Protein AF-A0A9P1FYI3-F1 (afdb_monomer_lite)

Structure (mmCIF, N/CA/C/O backbone):
data_AF-A0A9P1FYI3-F1
#
_entry.id   AF-A0A9P1FYI3-F1
#
loop_
_atom_site.group_PDB
_atom_site.id
_atom_site.type_symbol
_atom_site.label_atom_id
_atom_site.label_alt_id
_atom_site.label_comp_id
_atom_site.label_asym_id
_atom_site.label_entity_id
_atom_site.label_seq_id
_atom_site.pdbx_PDB_ins_code
_atom_site.Cartn_x
_atom_site.Cartn_y
_atom_site.Cartn_z
_atom_site.occupancy
_atom_site.B_iso_or_equiv
_atom_site.auth_seq_id
_atom_site.auth_comp_id
_atom_site.auth_asym_id
_atom_site.auth_atom_id
_atom_site.pdbx_PDB_model_num
ATOM 1 N N . MET A 1 1 ? -4.605 -13.178 -11.311 1.00 79.56 1 MET A N 1
ATOM 2 C CA . MET A 1 1 ? -4.655 -11.870 -10.614 1.00 79.56 1 MET A CA 1
ATOM 3 C C . MET A 1 1 ? -4.696 -12.049 -9.103 1.00 79.56 1 MET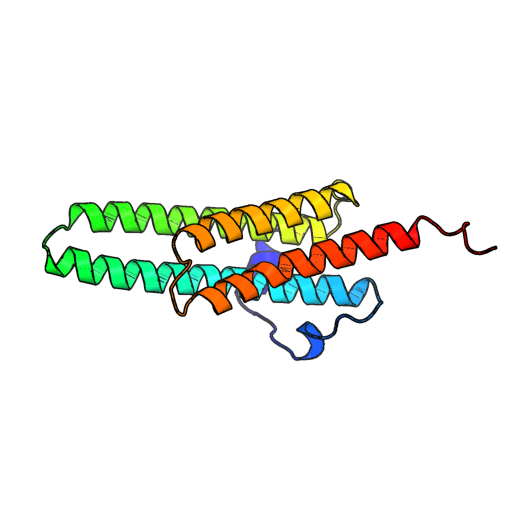 A C 1
ATOM 5 O O . MET A 1 1 ? -3.644 -11.940 -8.494 1.00 79.56 1 MET A O 1
ATOM 9 N N . VAL A 1 2 ? -5.847 -12.378 -8.496 1.00 83.62 2 VAL A N 1
ATOM 10 C CA . VAL A 1 2 ? -5.991 -12.434 -7.022 1.00 83.62 2 VAL A CA 1
ATOM 11 C C . VAL A 1 2 ? -5.007 -13.415 -6.379 1.00 83.62 2 VAL A C 1
ATOM 13 O O . VAL A 1 2 ? -4.285 -13.044 -5.464 1.00 83.62 2 VAL A O 1
ATOM 16 N N . ARG A 1 3 ? -4.902 -14.643 -6.903 1.00 89.75 3 ARG A N 1
ATOM 17 C CA . ARG A 1 3 ? -3.975 -15.661 -6.379 1.00 89.75 3 ARG A CA 1
ATOM 18 C C . ARG A 1 3 ? -2.509 -15.217 -6.412 1.00 89.75 3 ARG A C 1
ATOM 20 O O . ARG A 1 3 ? -1.765 -15.533 -5.491 1.00 89.75 3 ARG A O 1
ATOM 27 N N . ASP A 1 4 ? -2.096 -14.503 -7.455 1.00 88.62 4 ASP A N 1
ATOM 28 C CA . ASP A 1 4 ? -0.712 -14.038 -7.608 1.00 88.62 4 ASP A CA 1
ATOM 29 C C . ASP A 1 4 ? -0.418 -12.894 -6.640 1.00 88.62 4 ASP A C 1
ATOM 31 O O . ASP A 1 4 ? 0.592 -12.922 -5.944 1.00 88.62 4 ASP A O 1
ATOM 35 N N . PHE A 1 5 ? -1.350 -11.945 -6.525 1.00 87.69 5 PHE A N 1
ATOM 36 C CA . PHE A 1 5 ? -1.232 -10.839 -5.584 1.00 87.69 5 PHE A CA 1
ATOM 37 C C . PHE A 1 5 ? -1.236 -11.325 -4.128 1.00 87.69 5 PHE A C 1
ATOM 39 O O . PHE A 1 5 ? -0.391 -10.919 -3.337 1.00 87.69 5 PHE A O 1
ATOM 46 N N . LEU A 1 6 ? -2.102 -12.284 -3.784 1.00 90.06 6 LEU A N 1
ATOM 47 C CA . LEU A 1 6 ? -2.105 -12.912 -2.461 1.00 90.06 6 LEU A CA 1
ATOM 48 C C . LEU A 1 6 ? -0.781 -13.618 -2.155 1.00 90.06 6 LEU A C 1
ATOM 50 O O . LEU A 1 6 ? -0.283 -13.514 -1.039 1.00 90.06 6 LEU A O 1
ATOM 54 N N . ARG A 1 7 ? -0.164 -14.301 -3.129 1.00 92.88 7 ARG A N 1
ATOM 55 C CA . ARG A 1 7 ? 1.166 -14.903 -2.924 1.00 92.88 7 ARG A CA 1
ATOM 56 C C . ARG A 1 7 ? 2.225 -13.853 -2.589 1.00 92.88 7 ARG A C 1
ATOM 58 O O . ARG A 1 7 ? 3.068 -14.126 -1.739 1.00 92.88 7 ARG A O 1
ATOM 65 N N . LEU A 1 8 ? 2.172 -12.683 -3.229 1.00 89.94 8 LEU A N 1
ATOM 66 C CA . LEU A 1 8 ? 3.079 -11.569 -2.943 1.00 89.94 8 LEU A CA 1
ATOM 67 C C . LEU A 1 8 ? 2.854 -10.997 -1.541 1.00 89.94 8 LEU A C 1
ATOM 69 O O . LEU A 1 8 ? 3.821 -10.747 -0.827 1.00 89.94 8 LEU A O 1
ATOM 73 N N . LEU A 1 9 ? 1.593 -10.856 -1.121 1.00 90.06 9 LEU A N 1
ATOM 74 C CA . LEU A 1 9 ? 1.255 -10.402 0.229 1.00 90.06 9 LEU A CA 1
ATOM 75 C C . LEU A 1 9 ? 1.697 -11.400 1.309 1.00 90.06 9 LEU A C 1
ATOM 77 O O . LEU A 1 9 ? 2.190 -10.975 2.348 1.00 90.06 9 LEU A O 1
ATOM 81 N N . ILE A 1 10 ? 1.561 -12.709 1.063 1.00 92.19 10 ILE A N 1
ATOM 82 C CA . ILE A 1 10 ? 1.953 -13.772 2.009 1.00 92.19 10 ILE A CA 1
ATOM 83 C C . ILE A 1 10 ? 3.478 -13.885 2.132 1.00 92.19 10 ILE A C 1
ATOM 85 O O . ILE A 1 10 ? 3.992 -14.213 3.200 1.00 92.19 10 ILE A O 1
ATOM 89 N N . ARG A 1 11 ? 4.219 -13.648 1.044 1.00 90.38 11 ARG A N 1
ATOM 90 C CA . ARG A 1 11 ? 5.688 -13.718 1.025 1.00 90.38 11 ARG A CA 1
ATOM 91 C C . ARG A 1 11 ? 6.280 -12.395 0.535 1.00 90.38 11 ARG A C 1
ATOM 93 O O . ARG A 1 11 ? 6.812 -12.356 -0.580 1.00 90.38 11 ARG A O 1
ATOM 100 N N . PRO A 1 12 ? 6.214 -11.329 1.355 1.00 88.44 12 PRO A N 1
ATOM 101 C CA . PRO A 1 12 ? 6.791 -10.046 0.993 1.00 88.44 12 PRO A CA 1
ATOM 102 C C . PRO A 1 12 ? 8.307 -10.193 0.838 1.00 88.44 12 PRO A C 1
ATOM 104 O O . PRO A 1 12 ? 8.993 -10.726 1.710 1.00 88.44 12 PRO A O 1
ATOM 107 N N . ARG A 1 13 ? 8.842 -9.724 -0.289 1.00 88.50 13 ARG A N 1
ATOM 108 C CA . ARG A 1 13 ? 10.287 -9.664 -0.529 1.00 88.50 13 ARG A CA 1
ATOM 109 C C . ARG A 1 13 ? 10.760 -8.241 -0.288 1.00 88.50 13 ARG A C 1
ATOM 111 O O . ARG A 1 13 ? 10.504 -7.369 -1.113 1.00 88.50 13 ARG A O 1
ATOM 118 N N . ILE A 1 14 ? 11.441 -8.028 0.834 1.00 86.44 14 ILE A N 1
ATOM 119 C CA . ILE A 1 14 ? 12.056 -6.743 1.167 1.00 86.44 14 ILE A CA 1
ATOM 120 C C . ILE A 1 14 ? 13.559 -6.861 0.934 1.00 86.44 14 ILE A C 1
ATOM 122 O O . ILE A 1 14 ? 14.224 -7.669 1.578 1.00 86.44 14 ILE A O 1
ATOM 126 N N . ASP A 1 15 ? 14.101 -6.079 0.005 1.00 88.19 15 ASP A N 1
ATOM 127 C CA . ASP A 1 15 ? 15.538 -6.041 -0.254 1.00 88.19 15 ASP A CA 1
ATOM 128 C C . ASP A 1 15 ? 16.043 -4.610 -0.500 1.00 88.19 15 ASP A C 1
ATOM 130 O O . ASP A 1 15 ? 15.280 -3.660 -0.667 1.00 88.19 15 ASP A O 1
ATOM 134 N N . ARG A 1 16 ? 17.369 -4.443 -0.537 1.00 85.00 16 ARG A N 1
ATOM 135 C CA . ARG A 1 16 ? 17.993 -3.134 -0.796 1.00 85.00 16 ARG A CA 1
ATOM 136 C C . ARG A 1 16 ? 17.809 -2.651 -2.238 1.00 85.00 16 ARG A C 1
ATOM 138 O O . ARG A 1 16 ? 17.954 -1.458 -2.493 1.00 85.00 16 ARG A O 1
ATOM 145 N N . LYS A 1 17 ? 17.510 -3.547 -3.184 1.00 82.75 17 LYS A N 1
ATOM 146 C CA . LYS A 1 17 ? 17.301 -3.191 -4.596 1.00 82.75 17 LYS A CA 1
ATOM 147 C C . LYS A 1 17 ? 16.005 -2.404 -4.781 1.00 82.75 17 LYS A C 1
ATOM 149 O O . LYS A 1 17 ? 15.921 -1.606 -5.699 1.00 82.75 17 LYS A O 1
ATOM 154 N N . MET A 1 18 ? 15.057 -2.521 -3.851 1.00 80.75 18 MET A N 1
ATOM 155 C CA . MET A 1 18 ? 13.827 -1.718 -3.813 1.00 80.75 18 MET A CA 1
ATOM 156 C C . MET A 1 18 ? 14.048 -0.204 -3.756 1.00 80.75 18 MET A C 1
ATOM 158 O O . MET A 1 18 ? 13.128 0.555 -4.044 1.00 80.75 18 MET A O 1
ATOM 162 N N . PHE A 1 19 ? 15.228 0.247 -3.334 1.00 81.06 19 PHE A N 1
ATOM 163 C CA . PHE A 1 19 ? 15.579 1.668 -3.275 1.00 81.06 19 PHE A CA 1
ATOM 164 C C . PHE A 1 19 ? 16.407 2.113 -4.484 1.00 81.06 19 PHE A C 1
ATOM 166 O O . PHE A 1 19 ? 16.679 3.301 -4.643 1.00 81.06 19 PHE A O 1
ATOM 173 N N . LYS A 1 20 ? 16.824 1.171 -5.334 1.00 76.50 20 LYS A N 1
ATOM 174 C CA . LYS A 1 20 ? 17.608 1.449 -6.531 1.00 76.50 20 LYS A CA 1
ATOM 175 C C . LYS A 1 20 ? 16.659 1.608 -7.710 1.00 76.50 20 LYS A C 1
ATOM 177 O O . LYS A 1 20 ? 16.095 0.640 -8.205 1.00 76.50 20 LYS A O 1
ATOM 182 N N . CYS A 1 21 ? 16.490 2.845 -8.160 1.00 63.03 21 CYS A N 1
ATOM 183 C CA . CYS A 1 21 ? 15.783 3.139 -9.400 1.00 63.03 21 CYS A CA 1
ATOM 184 C C . CYS A 1 21 ? 16.782 3.062 -10.565 1.00 63.03 21 CYS A C 1
ATOM 186 O O . CYS A 1 21 ? 17.310 4.077 -11.017 1.00 63.03 21 CYS A O 1
ATOM 188 N N . GLU A 1 22 ? 17.120 1.845 -10.993 1.00 67.25 22 GLU A N 1
ATOM 189 C CA . GLU A 1 22 ? 17.956 1.637 -12.180 1.00 67.25 22 GLU A CA 1
ATOM 190 C C . GLU A 1 22 ? 17.119 1.849 -13.462 1.00 67.25 22 GLU A C 1
ATOM 192 O O . GLU A 1 22 ? 15.895 1.721 -13.461 1.00 67.25 22 GLU A O 1
ATOM 197 N N . GLN A 1 23 ? 17.761 2.271 -14.558 1.00 60.94 23 GLN A N 1
ATOM 198 C CA . GLN A 1 23 ? 17.087 2.776 -15.769 1.00 60.94 23 GLN A CA 1
A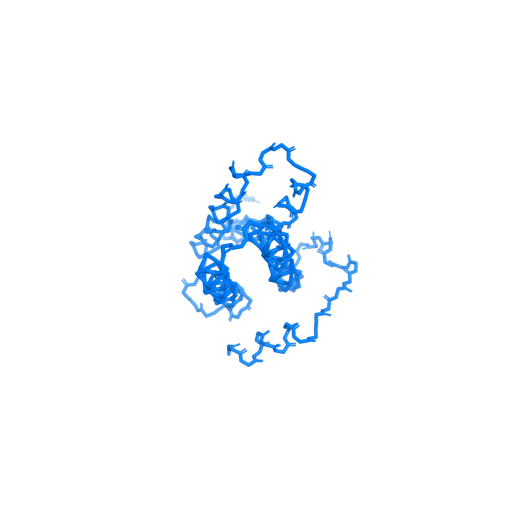TOM 199 C C . GLN A 1 23 ? 16.325 1.711 -16.576 1.00 60.94 23 GLN A C 1
ATOM 201 O O . GLN A 1 23 ? 15.618 2.069 -17.520 1.00 60.94 23 GLN A O 1
ATOM 206 N N . SER A 1 24 ? 16.460 0.422 -16.251 1.00 64.44 24 SER A N 1
ATOM 207 C CA . SER A 1 24 ? 15.822 -0.638 -17.028 1.00 64.44 24 SER A CA 1
ATOM 208 C C . SER A 1 24 ? 14.339 -0.789 -16.677 1.00 64.44 24 SER A C 1
ATOM 210 O O . SER A 1 24 ? 13.906 -0.628 -15.534 1.00 64.44 24 SER A O 1
ATOM 212 N N . GLN A 1 25 ? 13.533 -1.126 -17.688 1.00 61.69 25 GLN A N 1
ATOM 213 C CA . GLN A 1 25 ? 12.087 -1.250 -17.522 1.00 61.69 25 GLN A CA 1
ATOM 214 C C . GLN A 1 25 ? 11.674 -2.426 -16.613 1.00 61.69 25 GLN A C 1
ATOM 216 O O . GLN A 1 25 ? 10.577 -2.435 -16.056 1.00 61.69 25 GLN A O 1
ATOM 221 N N . SER A 1 26 ? 12.544 -3.432 -16.497 1.00 68.31 26 SER A N 1
ATOM 222 C CA . SER A 1 26 ? 12.363 -4.592 -15.621 1.00 68.31 26 SER A CA 1
ATOM 223 C C . SER A 1 26 ? 12.409 -4.165 -14.154 1.00 68.31 26 SER A C 1
ATOM 225 O O . SER A 1 26 ? 11.513 -4.494 -13.372 1.00 68.31 26 SER A O 1
ATOM 227 N N . ASP A 1 27 ? 13.398 -3.340 -13.814 1.00 74.75 27 ASP A N 1
ATOM 228 C CA . ASP A 1 27 ? 13.778 -3.078 -12.427 1.00 74.75 27 ASP A CA 1
ATOM 229 C C . ASP A 1 27 ? 12.753 -2.210 -11.690 1.00 74.75 27 ASP A C 1
ATOM 231 O O . ASP A 1 27 ? 12.438 -2.476 -10.529 1.00 74.75 27 ASP A O 1
ATOM 235 N N . TRP A 1 28 ? 12.147 -1.219 -12.358 1.00 77.38 28 TRP A N 1
ATOM 236 C CA . TRP A 1 28 ? 11.132 -0.382 -11.705 1.00 77.38 28 TRP A CA 1
ATOM 237 C C . TRP A 1 28 ? 9.817 -1.125 -11.463 1.00 77.38 28 TRP A C 1
ATOM 239 O O . TRP A 1 28 ? 9.141 -0.840 -10.477 1.00 77.38 28 TRP A O 1
ATOM 249 N N . SER A 1 29 ? 9.442 -2.074 -12.329 1.00 82.94 29 SER A N 1
ATOM 250 C CA . SER A 1 29 ? 8.195 -2.835 -12.166 1.00 82.94 29 SER A CA 1
ATOM 251 C C . SER A 1 29 ? 8.277 -3.782 -10.969 1.00 82.94 29 SER A C 1
ATOM 253 O O . SER A 1 29 ? 7.327 -3.890 -10.193 1.00 82.94 29 SER A O 1
ATOM 255 N N . GLU A 1 30 ? 9.449 -4.385 -10.766 1.00 86.69 30 GLU A N 1
ATOM 256 C CA . GLU A 1 30 ? 9.745 -5.222 -9.610 1.00 86.69 30 GLU A CA 1
ATOM 257 C C . GLU A 1 30 ? 9.879 -4.386 -8.328 1.00 86.69 30 GLU A C 1
ATOM 259 O O . GLU A 1 30 ? 9.337 -4.754 -7.283 1.00 86.69 30 GLU A O 1
ATOM 264 N N . ALA A 1 31 ? 10.540 -3.225 -8.391 1.00 86.19 31 ALA A N 1
ATOM 265 C CA . ALA A 1 31 ? 10.605 -2.305 -7.258 1.00 86.19 31 ALA A CA 1
ATOM 266 C C . ALA A 1 31 ? 9.205 -1.819 -6.847 1.00 86.19 31 ALA A C 1
ATOM 268 O O . ALA A 1 31 ? 8.862 -1.860 -5.664 1.00 86.19 31 ALA A O 1
ATOM 269 N N . TYR A 1 32 ? 8.373 -1.432 -7.818 1.00 88.19 32 TYR A N 1
ATOM 270 C CA . TYR A 1 32 ? 6.986 -1.041 -7.591 1.00 88.19 32 TYR A CA 1
ATOM 271 C C . TYR A 1 32 ? 6.163 -2.181 -6.979 1.00 88.19 32 TYR A C 1
ATOM 273 O O . TYR A 1 32 ? 5.463 -1.947 -5.998 1.00 88.19 32 TYR A O 1
ATOM 281 N N . GLU A 1 33 ? 6.275 -3.413 -7.489 1.00 90.94 33 GLU A N 1
ATOM 282 C CA . GLU A 1 33 ? 5.589 -4.583 -6.924 1.00 90.94 33 GLU A CA 1
ATOM 283 C C . GLU A 1 33 ? 5.863 -4.727 -5.426 1.00 90.94 33 GLU A C 1
ATOM 285 O O . GLU A 1 33 ? 4.940 -4.871 -4.620 1.00 90.94 33 GLU A O 1
ATOM 290 N N . ARG A 1 34 ? 7.133 -4.639 -5.040 1.00 90.75 34 ARG A N 1
ATOM 291 C CA . ARG A 1 34 ? 7.541 -4.808 -3.647 1.00 90.75 34 ARG A CA 1
ATOM 292 C C . ARG A 1 34 ? 7.093 -3.633 -2.778 1.00 90.75 34 ARG A C 1
ATOM 294 O O . ARG A 1 34 ? 6.608 -3.850 -1.669 1.00 90.75 34 ARG A O 1
ATOM 301 N N . TRP A 1 35 ? 7.189 -2.400 -3.278 1.00 90.69 35 TRP A N 1
ATOM 302 C CA . TRP A 1 35 ? 6.672 -1.220 -2.577 1.00 90.69 35 TRP A CA 1
ATOM 303 C C . TRP A 1 35 ? 5.157 -1.244 -2.413 1.00 90.69 35 TRP A C 1
ATOM 305 O O . TRP A 1 35 ? 4.654 -0.823 -1.376 1.00 90.69 35 TRP A O 1
ATOM 315 N N . ASN A 1 36 ? 4.432 -1.784 -3.389 1.00 91.44 36 ASN A N 1
ATOM 316 C CA . ASN A 1 36 ? 2.990 -1.959 -3.307 1.00 91.44 36 ASN A CA 1
ATOM 317 C C . ASN A 1 36 ? 2.602 -2.941 -2.191 1.00 91.44 36 ASN A C 1
ATOM 319 O O . ASN A 1 36 ? 1.671 -2.695 -1.429 1.00 91.44 36 ASN A O 1
ATOM 323 N N . VAL A 1 37 ? 3.358 -4.031 -2.037 1.00 91.94 37 VAL A N 1
ATOM 324 C CA . VAL A 1 37 ? 3.172 -4.975 -0.924 1.00 91.94 37 VAL A CA 1
ATOM 325 C C . VAL A 1 37 ? 3.456 -4.306 0.427 1.00 91.94 37 VAL A C 1
ATOM 327 O O . VAL A 1 37 ? 2.660 -4.456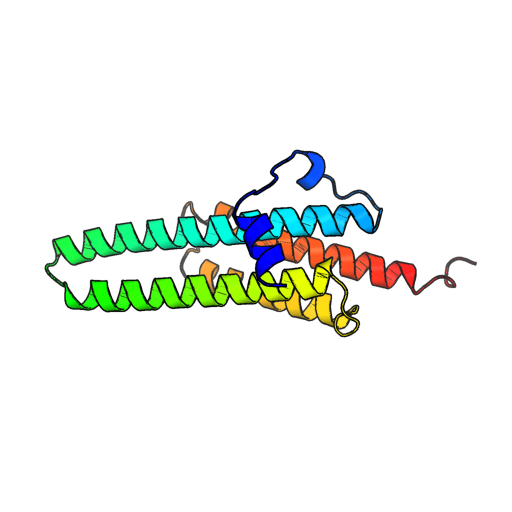 1.354 1.00 91.94 37 VAL A O 1
ATOM 330 N N . ILE A 1 38 ? 4.544 -3.532 0.541 1.00 91.25 38 ILE A N 1
ATOM 331 C CA . ILE A 1 38 ? 4.856 -2.765 1.762 1.00 91.25 38 ILE A CA 1
ATOM 332 C C . ILE A 1 38 ? 3.747 -1.757 2.073 1.00 91.25 38 ILE A C 1
ATOM 334 O O . ILE A 1 38 ? 3.355 -1.626 3.232 1.00 91.25 38 ILE A O 1
ATOM 338 N N . TYR A 1 39 ? 3.218 -1.070 1.059 1.00 89.69 39 TYR A N 1
ATOM 339 C CA . TYR A 1 39 ? 2.106 -0.137 1.212 1.00 89.69 39 TYR A CA 1
ATOM 340 C C . TYR A 1 39 ? 0.884 -0.828 1.823 1.00 89.69 39 TYR A C 1
ATOM 342 O O . TYR A 1 39 ? 0.354 -0.342 2.820 1.00 89.69 39 TYR A O 1
ATOM 350 N N . VAL A 1 40 ? 0.464 -1.977 1.279 1.00 91.56 40 VAL A N 1
ATOM 351 C CA . VAL A 1 40 ? -0.705 -2.717 1.786 1.00 91.56 40 VAL A CA 1
ATOM 352 C C . VAL A 1 40 ? -0.493 -3.150 3.235 1.00 91.56 40 VAL A C 1
ATOM 354 O O . VAL A 1 40 ? -1.365 -2.925 4.070 1.00 91.5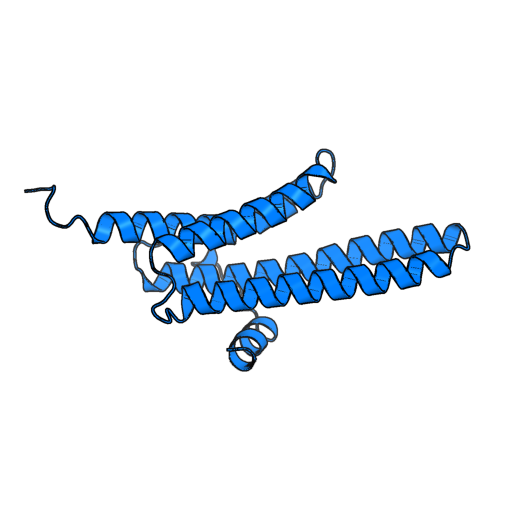6 40 VAL A O 1
ATOM 357 N N . TRP A 1 41 ? 0.675 -3.702 3.570 1.00 91.75 41 TRP A N 1
ATOM 358 C CA . TRP A 1 41 ? 0.980 -4.089 4.951 1.00 91.75 41 TRP A CA 1
ATOM 359 C C . TRP A 1 41 ? 1.041 -2.894 5.907 1.00 91.75 41 TRP A C 1
ATOM 361 O O . TRP A 1 41 ? 0.555 -2.986 7.032 1.00 91.75 41 TRP A O 1
ATOM 371 N N . SER A 1 42 ? 1.580 -1.761 5.455 1.00 89.06 42 SER A N 1
ATOM 372 C CA . SER A 1 42 ? 1.614 -0.520 6.237 1.00 89.06 42 SER A CA 1
ATOM 373 C C . SER A 1 42 ? 0.203 0.017 6.476 1.00 89.06 42 SER A C 1
ATOM 375 O O . SER A 1 42 ? -0.109 0.465 7.577 1.00 89.06 42 SER A O 1
ATOM 377 N N . LEU A 1 43 ? -0.675 -0.078 5.475 1.00 87.69 43 LEU A N 1
ATOM 378 C CA . LEU A 1 43 ? -2.081 0.294 5.588 1.00 87.69 43 LEU A CA 1
ATOM 379 C C . LEU A 1 43 ? -2.812 -0.598 6.595 1.00 87.69 43 LEU A C 1
ATOM 381 O O . LEU A 1 43 ? -3.473 -0.082 7.486 1.00 87.69 43 LEU A O 1
ATOM 385 N N . VAL A 1 44 ? -2.634 -1.918 6.514 1.00 89.69 44 VAL A N 1
ATOM 386 C CA . VAL A 1 44 ? -3.218 -2.861 7.482 1.00 89.69 44 VAL A CA 1
ATOM 387 C C . VAL A 1 44 ? -2.727 -2.556 8.896 1.00 89.69 44 VAL A C 1
ATOM 389 O O . VAL A 1 44 ? -3.536 -2.428 9.811 1.00 89.69 44 VAL A O 1
ATOM 392 N N . LEU A 1 45 ? -1.414 -2.398 9.082 1.00 90.31 45 LEU A N 1
ATOM 393 C CA . LEU A 1 45 ? -0.825 -2.142 10.394 1.00 90.31 45 LEU A CA 1
ATOM 394 C C . LEU A 1 45 ? -1.312 -0.816 10.993 1.00 90.31 45 LEU A C 1
ATOM 396 O O . LEU A 1 45 ? -1.713 -0.780 12.153 1.00 90.31 45 LEU A O 1
ATOM 400 N N . THR A 1 46 ? -1.307 0.264 10.209 1.00 86.06 46 THR A N 1
ATOM 401 C CA . THR A 1 46 ? -1.772 1.580 10.676 1.00 86.06 46 THR A CA 1
ATOM 402 C C . THR A 1 46 ? -3.262 1.564 11.007 1.00 86.06 46 THR A C 1
ATOM 404 O O . THR A 1 46 ? -3.641 2.047 12.072 1.00 86.06 46 THR A O 1
ATOM 407 N N . SER A 1 47 ? -4.096 0.941 10.169 1.00 86.88 47 SER A N 1
ATOM 408 C CA . SER A 1 47 ? -5.527 0.775 10.441 1.00 86.88 47 SER A CA 1
ATOM 409 C C . SER A 1 47 ? -5.781 -0.030 11.721 1.00 86.88 47 SER A C 1
ATOM 411 O O . SER A 1 47 ? -6.618 0.370 12.526 1.00 86.88 47 SER A O 1
ATOM 413 N N . LEU A 1 48 ? -5.024 -1.105 11.973 1.00 89.12 48 LEU A N 1
ATOM 414 C CA . LEU A 1 48 ? -5.133 -1.889 13.211 1.00 89.12 48 LEU A CA 1
ATOM 415 C C . LEU A 1 48 ? -4.714 -1.098 14.456 1.00 89.12 48 LEU A C 1
ATOM 417 O O . LEU A 1 48 ? -5.393 -1.174 15.477 1.00 89.12 48 LEU A O 1
ATOM 421 N N . VAL A 1 49 ? -3.621 -0.332 14.387 1.00 88.62 49 VAL A N 1
ATOM 422 C CA . VAL A 1 49 ? -3.149 0.496 15.512 1.00 88.62 49 VAL A CA 1
ATOM 423 C C . VAL A 1 49 ? -4.162 1.591 15.848 1.00 88.62 49 VAL A C 1
ATOM 425 O O . VAL A 1 49 ? -4.494 1.780 17.019 1.00 88.62 49 VAL A O 1
ATOM 428 N N . LEU A 1 50 ? -4.681 2.289 14.833 1.00 84.62 50 LEU A N 1
ATOM 429 C CA . LEU A 1 50 ? -5.696 3.330 15.017 1.00 84.62 50 LEU A CA 1
ATOM 430 C C . LEU A 1 50 ? -6.992 2.751 15.582 1.00 84.62 50 LEU A C 1
ATOM 432 O O . LEU A 1 50 ? -7.560 3.315 16.518 1.00 84.62 50 LEU A O 1
ATOM 436 N N . TRP A 1 51 ? -7.426 1.609 15.049 1.00 86.50 51 TRP A N 1
ATOM 437 C CA . TRP A 1 51 ? -8.592 0.901 15.552 1.00 86.50 51 TRP A CA 1
ATOM 438 C C . TRP A 1 51 ? -8.413 0.485 17.014 1.00 86.50 51 TRP A C 1
ATOM 440 O O . TRP A 1 51 ? -9.282 0.774 17.829 1.00 86.50 51 TRP A O 1
ATOM 450 N N . LEU A 1 52 ? -7.279 -0.123 17.377 1.00 88.81 52 LEU A N 1
ATOM 451 C CA . LEU A 1 52 ? -7.019 -0.558 18.749 1.00 88.81 52 LEU A CA 1
ATOM 452 C C . LEU A 1 52 ? -7.009 0.630 19.719 1.00 88.81 52 LEU A C 1
ATOM 454 O O . LEU A 1 52 ? -7.634 0.569 20.776 1.00 88.81 52 LEU A O 1
ATOM 458 N N . GLY A 1 53 ? -6.347 1.730 19.346 1.00 87.50 53 GLY A N 1
ATOM 459 C CA . GLY A 1 53 ? -6.336 2.952 20.150 1.00 87.50 53 GLY A CA 1
ATOM 460 C C . GLY A 1 53 ? -7.742 3.519 20.365 1.00 87.50 53 GLY A C 1
ATOM 461 O O . GLY A 1 53 ? -8.109 3.865 21.488 1.00 87.50 53 GLY A O 1
ATOM 462 N N . ARG A 1 54 ? -8.559 3.552 19.306 1.00 84.25 54 ARG A N 1
ATOM 463 C CA . ARG A 1 54 ? -9.948 4.023 19.370 1.00 84.25 54 ARG A CA 1
ATOM 464 C C . ARG A 1 54 ? -10.849 3.075 20.163 1.00 84.25 54 ARG A C 1
ATOM 466 O O . ARG A 1 54 ? -11.641 3.542 20.972 1.00 84.25 54 ARG A O 1
ATOM 473 N N . ALA A 1 55 ? -10.682 1.764 20.016 1.00 85.31 55 ALA A N 1
ATOM 474 C CA . ALA A 1 55 ? -11.424 0.765 20.776 1.00 85.31 55 ALA A CA 1
ATOM 475 C C . ALA A 1 55 ? -11.143 0.878 22.281 1.00 85.31 55 ALA A C 1
ATOM 477 O O . ALA A 1 55 ? -12.080 0.899 23.073 1.00 85.31 55 ALA A O 1
ATOM 478 N N . LEU A 1 56 ? -9.874 1.021 22.684 1.00 88.75 56 LEU A N 1
ATOM 479 C CA . LEU A 1 56 ? -9.503 1.245 24.087 1.00 88.75 56 LEU A CA 1
ATOM 480 C C . LEU A 1 56 ? -10.113 2.543 24.638 1.00 88.75 56 LEU A C 1
ATOM 482 O O . LEU A 1 56 ? -10.602 2.571 25.769 1.00 88.75 56 LEU A O 1
ATOM 486 N N . TRP A 1 57 ? -10.132 3.604 23.829 1.00 86.06 57 TRP A N 1
ATOM 487 C CA . TRP A 1 57 ? -10.749 4.876 24.193 1.00 86.06 57 TRP A CA 1
ATOM 488 C C . TRP A 1 57 ? -12.268 4.767 24.376 1.00 86.06 57 TRP A C 1
ATOM 490 O O . TRP A 1 57 ? -12.801 5.225 25.386 1.00 86.06 57 TRP A O 1
ATOM 500 N N . GLU A 1 58 ? -12.980 4.125 23.453 1.00 85.62 58 GLU A N 1
ATOM 501 C CA . GLU A 1 58 ? -14.436 3.955 23.538 1.00 85.62 58 GLU A CA 1
ATOM 502 C C . GLU A 1 58 ? -14.844 2.979 24.654 1.00 85.62 58 GLU A C 1
ATOM 504 O O . GLU A 1 58 ? -15.822 3.229 25.365 1.00 85.62 58 GLU A O 1
ATOM 509 N N . LEU A 1 59 ? -14.052 1.925 24.893 1.00 85.94 59 LEU A N 1
ATOM 510 C CA . LEU A 1 59 ? -14.226 1.017 26.032 1.00 85.94 59 LEU A CA 1
ATOM 511 C C . LEU A 1 59 ? -14.093 1.755 27.367 1.00 85.94 59 LEU A C 1
ATOM 513 O O . LEU A 1 59 ? -14.905 1.531 28.263 1.00 85.94 59 LEU A O 1
ATOM 517 N N . SER A 1 60 ? -13.147 2.697 27.481 1.00 88.94 60 SER A N 1
ATOM 518 C CA . SER A 1 60 ? -13.014 3.542 28.680 1.00 88.94 60 SER A CA 1
ATOM 519 C C . SER A 1 60 ? -14.243 4.427 28.939 1.00 88.94 60 SER A C 1
ATOM 521 O O . SER A 1 60 ? -14.454 4.892 30.057 1.00 88.94 60 SER A O 1
ATOM 523 N N . ARG A 1 61 ? -15.077 4.636 27.911 1.00 88.19 61 ARG A N 1
ATOM 524 C CA . ARG A 1 61 ? -16.308 5.438 27.944 1.00 88.19 61 ARG A CA 1
ATOM 525 C C . ARG A 1 61 ? -17.586 4.592 27.923 1.00 88.19 61 ARG A C 1
ATOM 527 O O . ARG A 1 61 ? -18.668 5.166 27.833 1.00 88.19 61 ARG A O 1
ATOM 534 N N . LEU A 1 62 ? -17.470 3.260 27.997 1.00 83.50 62 LEU A N 1
ATOM 535 C CA . LEU A 1 62 ? -18.579 2.292 27.951 1.00 83.50 62 LEU A CA 1
ATOM 536 C C . LEU A 1 62 ? -19.471 2.400 26.694 1.00 83.50 62 LEU A C 1
ATOM 538 O O . LEU A 1 62 ? -20.642 2.022 26.717 1.00 83.50 62 LEU A O 1
ATOM 542 N N . LYS A 1 63 ? -18.928 2.886 25.572 1.00 81.44 63 LYS A N 1
ATOM 543 C CA . LYS A 1 63 ? -19.658 3.021 24.301 1.00 81.44 63 LYS A CA 1
ATOM 544 C C . LYS A 1 63 ? -19.386 1.827 23.385 1.00 81.44 63 LYS A C 1
ATOM 546 O O . LYS A 1 63 ? -18.573 1.894 22.477 1.00 81.44 63 LYS A O 1
ATOM 551 N N . LEU A 1 64 ? -20.062 0.703 23.619 1.00 78.06 64 LEU A N 1
ATOM 552 C CA . LEU A 1 64 ? -19.812 -0.531 22.853 1.00 78.06 64 LEU A CA 1
ATOM 553 C C . LEU A 1 64 ? -20.365 -0.502 21.415 1.00 78.06 64 LEU A C 1
ATOM 555 O O . LEU A 1 64 ? -19.813 -1.166 20.542 1.00 78.06 64 LEU A O 1
ATOM 559 N N . GLY A 1 65 ? -21.427 0.267 21.150 1.00 79.94 65 GLY A N 1
ATOM 560 C CA . GLY A 1 65 ? -22.038 0.348 19.814 1.00 79.94 65 GLY A CA 1
ATOM 561 C C . GLY A 1 65 ? -21.118 0.971 18.758 1.00 79.94 65 GLY A C 1
ATOM 562 O O . GLY A 1 65 ? -21.018 0.459 17.647 1.00 79.94 65 GLY A O 1
ATOM 563 N N . THR A 1 66 ? -20.371 2.013 19.133 1.00 82.19 66 THR A N 1
ATOM 564 C CA . THR A 1 66 ? -19.429 2.713 18.244 1.00 82.19 66 THR A CA 1
ATOM 565 C C . THR A 1 66 ? -18.241 1.833 17.857 1.00 82.19 66 THR A C 1
ATOM 567 O O . THR A 1 66 ? -17.749 1.922 16.735 1.00 82.19 66 THR A O 1
ATOM 570 N N . VAL A 1 67 ? -17.831 0.905 18.731 1.00 82.12 67 VAL A N 1
ATOM 571 C CA . VAL A 1 67 ? -16.739 -0.042 18.451 1.00 82.12 67 VAL A CA 1
ATOM 572 C C . VAL A 1 67 ? -17.083 -0.962 17.277 1.00 82.12 67 VAL A C 1
ATOM 574 O O . VAL A 1 67 ? -16.221 -1.226 16.441 1.00 82.12 67 VAL A O 1
ATOM 577 N N . PHE A 1 68 ? -18.326 -1.447 17.181 1.00 82.00 68 PHE A N 1
ATOM 578 C CA . PHE A 1 68 ? -18.723 -2.350 16.096 1.00 82.00 68 PHE A CA 1
ATOM 579 C C . PHE A 1 68 ? -18.781 -1.638 14.738 1.00 82.00 68 PHE A C 1
ATOM 581 O O . PHE A 1 68 ? -18.285 -2.169 13.742 1.00 82.00 68 PHE A O 1
ATOM 588 N N . GLU A 1 69 ? -19.328 -0.421 14.702 1.00 86.50 69 GLU A N 1
ATOM 589 C CA . GLU A 1 69 ? -19.333 0.424 13.500 1.00 86.50 69 GLU A CA 1
ATOM 590 C C . GLU A 1 69 ? -17.904 0.727 13.028 1.00 86.50 69 GLU A C 1
ATOM 592 O O . GLU A 1 69 ? -17.596 0.589 11.842 1.00 86.50 69 GLU A O 1
ATOM 597 N N . ASP A 1 70 ? -17.005 1.040 13.966 1.00 83.50 70 ASP A N 1
ATOM 598 C CA . ASP A 1 70 ? -15.597 1.308 13.676 1.00 83.50 70 ASP A CA 1
ATOM 599 C C . ASP A 1 70 ? -14.866 0.065 13.135 1.00 83.50 70 ASP A C 1
ATOM 601 O O . ASP A 1 70 ? -14.050 0.188 12.215 1.00 83.50 70 ASP A O 1
ATOM 605 N N . ILE A 1 71 ? -15.162 -1.138 13.653 1.00 86.75 71 ILE A N 1
ATOM 606 C CA . ILE A 1 71 ? -14.630 -2.403 13.109 1.00 86.75 71 ILE A CA 1
ATOM 607 C C . ILE A 1 71 ? -15.067 -2.564 11.656 1.00 86.75 71 ILE A C 1
ATOM 609 O O . ILE A 1 71 ? -14.229 -2.803 10.785 1.00 86.75 71 ILE A O 1
ATOM 613 N N . LEU A 1 72 ? -16.370 -2.433 11.388 1.00 88.94 72 LEU A N 1
ATOM 614 C CA . LEU A 1 72 ? -16.918 -2.640 10.051 1.00 88.94 72 LEU A CA 1
ATOM 615 C C . LEU A 1 72 ? -16.307 -1.652 9.054 1.00 88.94 72 LEU A C 1
ATOM 617 O O . LEU A 1 72 ? -15.848 -2.063 7.988 1.00 88.94 72 LEU A O 1
ATOM 621 N N . PHE A 1 73 ? -16.233 -0.372 9.424 1.00 88.12 73 PHE A N 1
ATOM 622 C CA . PHE A 1 73 ? -15.623 0.658 8.590 1.00 88.12 73 PHE A CA 1
ATOM 623 C C . PHE A 1 73 ? -14.143 0.364 8.312 1.00 88.12 73 PHE A C 1
ATOM 625 O O . PHE A 1 73 ? -13.702 0.444 7.166 1.00 88.12 73 PHE A O 1
ATOM 632 N N . THR A 1 74 ? -13.387 -0.055 9.332 1.00 87.25 74 THR A N 1
ATOM 633 C CA . THR A 1 74 ? -11.962 -0.394 9.197 1.00 87.25 74 THR A CA 1
ATOM 634 C C . THR A 1 74 ? -11.746 -1.589 8.268 1.00 87.25 74 THR A C 1
ATOM 636 O O . THR A 1 74 ? -10.865 -1.559 7.409 1.00 87.25 74 THR A O 1
ATOM 639 N N . VAL A 1 75 ? -12.557 -2.641 8.403 1.00 90.50 75 VAL A N 1
ATOM 640 C CA . VAL A 1 75 ? -12.476 -3.827 7.537 1.00 90.50 75 VAL A CA 1
ATOM 641 C C . VAL A 1 75 ? -12.804 -3.462 6.089 1.00 90.50 75 VAL A C 1
ATOM 643 O O . VAL A 1 75 ? -12.077 -3.869 5.183 1.00 90.50 75 VAL A O 1
ATOM 646 N N . VAL A 1 76 ? -13.856 -2.671 5.861 1.00 91.94 76 VAL A N 1
ATOM 647 C CA . VAL A 1 76 ? -14.243 -2.218 4.516 1.00 91.94 76 VAL A CA 1
ATOM 648 C C . VAL A 1 76 ? -13.151 -1.351 3.886 1.00 91.94 76 VAL A C 1
ATOM 650 O O . VAL A 1 76 ? -12.804 -1.583 2.729 1.00 91.94 76 VAL A O 1
ATOM 653 N N . ASP A 1 77 ? -12.565 -0.413 4.635 1.00 87.06 77 ASP A N 1
ATOM 654 C CA . ASP A 1 77 ? -11.447 0.421 4.172 1.00 87.06 77 ASP A CA 1
ATOM 655 C C . ASP A 1 77 ? -10.224 -0.429 3.791 1.00 87.06 77 ASP A C 1
ATOM 657 O O . ASP A 1 77 ? -9.712 -0.308 2.676 1.00 87.06 77 ASP A O 1
ATOM 661 N N . ILE A 1 78 ? -9.805 -1.366 4.653 1.00 88.44 78 ILE A N 1
ATOM 662 C CA . ILE A 1 78 ? -8.680 -2.271 4.366 1.00 88.44 78 ILE A CA 1
ATOM 663 C C . ILE A 1 78 ? -8.952 -3.095 3.104 1.00 88.44 78 ILE A C 1
ATOM 665 O O . ILE A 1 78 ? -8.072 -3.211 2.245 1.00 88.44 78 ILE A O 1
ATOM 669 N N . LEU A 1 79 ? -10.152 -3.667 2.969 1.00 91.38 79 LEU A N 1
ATOM 670 C CA . LEU A 1 79 ? -10.523 -4.472 1.806 1.00 91.38 79 LEU A CA 1
ATOM 671 C C . LEU A 1 79 ? -10.522 -3.634 0.528 1.00 91.38 79 LEU A C 1
ATOM 673 O O . LEU A 1 79 ? -9.903 -4.037 -0.459 1.00 91.38 79 LEU A O 1
ATOM 677 N N . LEU A 1 80 ? -11.154 -2.459 0.550 1.00 90.81 80 LEU A N 1
ATOM 678 C CA . LEU A 1 80 ? -11.212 -1.555 -0.594 1.00 90.81 80 LEU A CA 1
ATOM 679 C C . LEU A 1 80 ? -9.806 -1.125 -1.022 1.00 90.81 80 LEU A C 1
ATOM 681 O O . LEU A 1 80 ? -9.447 -1.263 -2.193 1.00 90.81 80 LEU A O 1
ATOM 685 N N . CYS A 1 81 ? -8.975 -0.674 -0.080 1.00 88.06 81 CYS A N 1
ATOM 686 C CA . CYS A 1 81 ? -7.601 -0.279 -0.365 1.00 88.06 81 CYS A CA 1
ATOM 687 C C . CYS A 1 81 ? -6.764 -1.450 -0.889 1.00 88.06 81 CYS A C 1
ATOM 689 O O . CYS A 1 81 ? -6.002 -1.270 -1.839 1.00 88.06 81 CYS A O 1
ATOM 691 N N . THR A 1 82 ? -6.922 -2.653 -0.333 1.00 90.19 82 THR A N 1
ATOM 692 C CA . THR A 1 82 ? -6.206 -3.853 -0.797 1.00 90.19 82 THR A CA 1
ATOM 693 C C . THR A 1 82 ? -6.613 -4.229 -2.220 1.00 90.19 82 THR A C 1
ATOM 695 O O . THR A 1 82 ? -5.749 -4.532 -3.044 1.00 90.19 82 THR A O 1
ATOM 698 N N . VAL A 1 83 ? -7.908 -4.163 -2.545 1.00 91.56 83 VAL A N 1
ATOM 699 C CA . VAL A 1 83 ? -8.416 -4.413 -3.901 1.00 91.56 83 VAL A CA 1
ATOM 700 C C . VAL A 1 83 ? -7.875 -3.372 -4.878 1.00 91.56 83 VAL A C 1
ATOM 702 O O . VAL A 1 83 ? -7.350 -3.750 -5.923 1.00 91.56 83 VAL A O 1
ATOM 705 N N . LEU A 1 84 ? -7.922 -2.083 -4.531 1.00 91.19 84 LEU A N 1
ATOM 706 C CA . LEU A 1 84 ? -7.372 -1.012 -5.367 1.00 91.19 84 LEU A CA 1
ATOM 707 C C . LEU A 1 84 ? -5.865 -1.183 -5.600 1.00 91.19 84 LEU A C 1
ATOM 709 O O . LEU A 1 84 ? -5.408 -1.054 -6.733 1.00 91.19 84 LEU A O 1
ATOM 713 N N . ASN A 1 85 ? -5.102 -1.552 -4.569 1.00 90.69 85 ASN A N 1
ATOM 714 C CA . ASN A 1 85 ? -3.671 -1.847 -4.695 1.00 90.69 85 ASN A CA 1
ATOM 715 C C . ASN A 1 85 ? -3.409 -3.083 -5.563 1.00 90.69 85 ASN A C 1
ATOM 717 O O . ASN A 1 85 ? -2.447 -3.103 -6.329 1.00 90.69 85 ASN A O 1
ATOM 721 N N . GLY A 1 86 ? -4.253 -4.112 -5.468 1.00 90.81 86 GLY A N 1
ATOM 722 C CA . GLY A 1 86 ? -4.164 -5.304 -6.309 1.00 90.81 86 GLY A CA 1
ATOM 723 C C . GLY A 1 86 ? -4.472 -5.008 -7.778 1.00 90.81 86 GLY A C 1
ATOM 724 O O . GLY A 1 86 ? -3.775 -5.506 -8.663 1.00 90.81 86 GLY A O 1
ATOM 725 N N . LEU A 1 87 ? -5.475 -4.164 -8.043 1.00 90.31 87 LEU A N 1
ATOM 726 C CA . LEU A 1 87 ? -5.812 -3.688 -9.385 1.00 90.31 87 LEU A CA 1
ATOM 727 C C . LEU A 1 87 ? -4.693 -2.820 -9.961 1.00 90.31 87 LEU A C 1
ATOM 729 O O . LEU A 1 87 ? -4.257 -3.063 -11.084 1.00 90.31 87 LEU A O 1
ATOM 733 N N . SER A 1 88 ? -4.177 -1.870 -9.177 1.00 89.88 88 SER A N 1
ATOM 734 C CA . SER A 1 88 ? -3.042 -1.033 -9.567 1.00 89.88 88 SER A CA 1
ATOM 735 C C . SER A 1 88 ? -1.821 -1.883 -9.905 1.00 89.88 88 SER A C 1
ATOM 737 O O . SER A 1 88 ? -1.260 -1.756 -10.995 1.00 89.88 88 SER A O 1
ATOM 739 N N . TRP A 1 89 ? -1.489 -2.841 -9.033 1.00 90.69 89 TRP A N 1
ATOM 740 C CA . TRP A 1 89 ? -0.406 -3.787 -9.267 1.00 90.69 89 TRP A CA 1
ATOM 741 C C . TRP A 1 89 ? -0.581 -4.563 -10.560 1.00 90.69 89 TRP A C 1
ATOM 743 O O . TRP A 1 89 ? 0.340 -4.655 -11.370 1.00 90.69 89 TRP A O 1
ATOM 753 N N . TYR A 1 90 ? -1.778 -5.090 -10.784 1.00 88.69 90 TYR A N 1
ATOM 754 C CA . TYR A 1 90 ? -2.070 -5.856 -11.979 1.00 88.69 90 TYR A CA 1
ATOM 755 C C . TYR A 1 90 ? -1.947 -5.008 -13.252 1.00 88.69 90 TYR A C 1
ATOM 757 O O . TYR A 1 90 ? -1.316 -5.443 -14.217 1.00 88.69 90 TYR A O 1
ATOM 765 N N . CYS A 1 91 ? -2.474 -3.782 -13.242 1.00 85.69 91 CYS A N 1
ATOM 766 C CA . CYS A 1 91 ? -2.365 -2.840 -14.356 1.00 85.69 91 CYS A CA 1
ATOM 767 C C . CYS A 1 91 ? -0.906 -2.479 -14.670 1.00 85.69 91 CYS A C 1
ATOM 769 O O . CYS A 1 91 ? -0.509 -2.476 -15.836 1.00 85.69 91 CYS A O 1
ATOM 771 N N . VAL A 1 92 ? -0.110 -2.199 -13.639 1.00 83.12 92 VAL A N 1
ATOM 772 C CA . VAL A 1 92 ? 1.274 -1.731 -13.779 1.00 83.12 92 VAL A CA 1
ATOM 773 C C . VAL A 1 92 ? 2.229 -2.876 -14.135 1.00 83.12 92 VAL A C 1
ATOM 775 O O . VAL A 1 92 ? 3.008 -2.766 -15.082 1.00 83.12 92 VAL A O 1
ATOM 778 N N . VAL A 1 93 ? 2.158 -3.999 -13.417 1.00 84.88 93 VAL A N 1
ATOM 779 C CA . VAL A 1 93 ? 3.128 -5.101 -13.532 1.00 84.88 93 VAL A CA 1
ATOM 780 C C . VAL A 1 93 ? 2.753 -6.087 -14.634 1.00 84.88 93 VAL A C 1
ATOM 782 O O . VAL A 1 93 ? 3.621 -6.523 -15.389 1.00 84.88 93 VAL A O 1
ATOM 785 N N . LYS A 1 94 ? 1.470 -6.452 -14.773 1.00 81.19 94 LYS A N 1
ATOM 786 C CA . LYS A 1 94 ? 1.037 -7.455 -15.766 1.00 81.19 94 LYS A CA 1
ATOM 787 C C . LYS A 1 94 ? 0.699 -6.874 -17.136 1.00 81.19 94 LYS A C 1
ATOM 789 O O . LYS A 1 94 ? 0.482 -7.657 -18.056 1.00 81.19 94 LYS A O 1
ATOM 794 N N . ARG A 1 95 ? 0.701 -5.544 -17.293 1.00 65.69 95 ARG A N 1
ATOM 795 C CA . ARG A 1 95 ? 0.562 -4.834 -18.580 1.00 65.69 95 ARG A CA 1
ATOM 796 C C . ARG A 1 95 ? -0.547 -5.378 -19.488 1.00 65.69 95 ARG A C 1
ATOM 798 O O . ARG A 1 95 ? -0.364 -5.466 -20.701 1.00 65.69 95 ARG A O 1
ATOM 805 N N . LEU A 1 96 ? -1.708 -5.739 -18.942 1.00 57.75 96 LEU A N 1
ATOM 806 C CA . LEU A 1 96 ? -2.855 -5.949 -19.821 1.00 57.75 96 LEU A CA 1
ATOM 807 C C . LEU A 1 96 ? -3.168 -4.614 -20.495 1.00 57.75 96 LEU A C 1
ATOM 809 O O . LEU A 1 96 ? -3.271 -3.599 -19.810 1.00 57.75 96 LEU A O 1
ATOM 813 N N . GLY A 1 97 ? -3.238 -4.634 -21.828 1.00 44.72 97 GLY A N 1
ATOM 814 C CA . GLY A 1 97 ? -3.089 -3.514 -22.771 1.00 44.72 97 GLY A CA 1
ATOM 815 C C . GLY A 1 97 ? -3.957 -2.260 -22.596 1.00 44.72 97 GLY A C 1
ATOM 816 O O . GLY A 1 97 ? -3.930 -1.396 -23.463 1.00 44.72 97 GLY A O 1
ATOM 817 N N . PHE A 1 98 ? -4.693 -2.115 -21.498 1.00 53.41 98 PHE A N 1
ATOM 818 C CA . PHE A 1 98 ? -5.549 -0.968 -21.204 1.00 53.41 98 PHE A CA 1
ATOM 819 C C . PHE A 1 98 ? -4.857 0.182 -20.455 1.00 53.41 98 PHE A C 1
ATOM 821 O O . PHE A 1 98 ? -5.393 1.285 -20.424 1.00 53.41 98 PHE A O 1
ATOM 828 N N . CYS A 1 99 ? -3.666 -0.011 -19.877 1.00 63.78 99 CYS A N 1
ATOM 829 C CA . CYS A 1 99 ? -3.070 0.988 -18.976 1.00 63.78 99 CYS A CA 1
ATOM 830 C C . CYS A 1 99 ? -1.694 1.501 -19.419 1.00 63.78 99 CYS A C 1
ATOM 832 O O . CYS A 1 99 ? -0.760 1.523 -18.626 1.00 63.78 99 CYS A O 1
ATOM 834 N N . GLY A 1 100 ? -1.568 1.964 -20.670 1.00 72.50 100 GLY A N 1
ATOM 835 C CA . GLY A 1 100 ? -0.414 2.754 -21.129 1.00 72.50 100 GLY A CA 1
ATOM 836 C C . GLY A 1 100 ? -0.207 4.044 -20.310 1.00 72.50 100 GLY A C 1
ATOM 837 O O . GLY A 1 100 ? -0.590 4.137 -19.151 1.00 72.50 100 GLY A O 1
ATOM 838 N N . ARG A 1 101 ? 0.361 5.101 -20.896 1.00 81.69 101 ARG A N 1
ATOM 839 C CA . ARG A 1 101 ? 0.674 6.355 -20.166 1.00 81.69 101 ARG A CA 1
ATOM 840 C C . ARG A 1 101 ? -0.474 6.881 -19.288 1.00 81.69 101 ARG A C 1
ATOM 842 O O . ARG A 1 101 ? -0.256 7.228 -18.133 1.00 81.69 101 ARG A O 1
ATOM 849 N N . ALA A 1 102 ? -1.702 6.874 -19.807 1.00 83.00 102 ALA A N 1
ATOM 850 C CA . ALA A 1 102 ? -2.877 7.317 -19.060 1.00 83.00 102 ALA A CA 1
ATOM 851 C C . ALA A 1 102 ? -3.126 6.486 -17.787 1.00 83.00 102 ALA A C 1
ATOM 853 O O . ALA A 1 102 ? -3.458 7.050 -16.752 1.00 83.00 102 ALA A O 1
ATOM 854 N N . GLY A 1 103 ? -2.905 5.169 -17.830 1.00 83.50 103 GLY A N 1
ATOM 855 C CA . GLY A 1 103 ? -3.105 4.290 -16.678 1.00 83.50 103 GLY A CA 1
ATOM 856 C C . GLY A 1 103 ? -2.145 4.592 -15.529 1.00 83.50 103 GLY A C 1
ATOM 857 O O . GLY A 1 103 ? -2.583 4.695 -14.388 1.00 83.50 103 GLY A O 1
ATOM 858 N N . TYR A 1 104 ? -0.858 4.808 -15.828 1.00 83.88 104 TYR A N 1
ATOM 859 C CA . TYR A 1 104 ? 0.132 5.205 -14.815 1.00 83.88 104 TYR A CA 1
ATOM 860 C C . TYR A 1 104 ? -0.232 6.533 -14.155 1.00 83.88 104 TYR A C 1
ATOM 862 O O . TYR A 1 104 ? -0.138 6.655 -12.937 1.00 83.88 104 TYR A O 1
ATOM 870 N N . LEU A 1 105 ? -0.675 7.513 -14.948 1.00 87.12 105 LEU A N 1
ATOM 871 C CA . LEU A 1 105 ? -1.081 8.812 -14.423 1.00 87.12 105 LEU A CA 1
ATOM 872 C C . LEU A 1 105 ? -2.329 8.697 -13.537 1.00 87.12 105 LEU A C 1
ATOM 874 O O . LEU A 1 105 ? -2.335 9.225 -12.430 1.00 87.12 105 LEU A O 1
ATOM 878 N N . VAL A 1 106 ? -3.361 7.979 -13.992 1.00 89.69 106 VAL A N 1
ATOM 879 C CA . VAL A 1 106 ? -4.603 7.772 -13.229 1.00 89.69 106 VAL A CA 1
ATOM 880 C C . VAL A 1 106 ? -4.313 7.079 -11.901 1.00 89.69 106 VAL A C 1
ATOM 882 O O . VAL A 1 106 ? -4.749 7.559 -10.858 1.00 89.69 106 VAL A O 1
ATOM 885 N N . TRP A 1 107 ? -3.533 5.997 -11.906 1.00 90.00 107 TRP A N 1
ATOM 886 C CA . TRP A 1 107 ? -3.190 5.301 -10.668 1.00 90.00 107 TRP A CA 1
ATOM 887 C C . TRP A 1 107 ? -2.315 6.150 -9.743 1.00 90.00 107 TRP A C 1
ATOM 889 O O . TRP A 1 107 ? -2.576 6.174 -8.543 1.00 90.00 107 TRP A O 1
ATOM 899 N N . ALA A 1 108 ? -1.351 6.913 -10.267 1.00 89.31 108 ALA A N 1
ATOM 900 C CA . ALA A 1 108 ? -0.559 7.828 -9.447 1.00 89.31 108 ALA A CA 1
ATOM 901 C C . ALA A 1 108 ? -1.450 8.868 -8.747 1.00 89.31 108 ALA A C 1
ATOM 903 O O . ALA A 1 108 ? -1.299 9.099 -7.547 1.00 89.31 108 ALA A O 1
ATOM 904 N N . LEU A 1 109 ? -2.422 9.441 -9.466 1.00 90.19 109 LEU A N 1
ATOM 905 C CA . LEU A 1 109 ? -3.392 10.383 -8.903 1.00 90.19 109 LEU A CA 1
ATOM 906 C C . LEU A 1 109 ? -4.284 9.731 -7.842 1.00 90.19 109 LEU A C 1
ATOM 908 O O . LEU A 1 109 ? -4.503 10.339 -6.798 1.00 90.19 109 LEU A O 1
ATOM 912 N N . ILE A 1 110 ? -4.747 8.495 -8.063 1.00 89.56 110 ILE A N 1
ATOM 913 C CA . ILE A 1 110 ? -5.522 7.739 -7.065 1.00 89.56 110 ILE A CA 1
ATOM 914 C C . ILE A 1 110 ? -4.707 7.564 -5.779 1.00 89.56 110 ILE A C 1
ATOM 916 O O . ILE A 1 110 ? -5.217 7.854 -4.699 1.00 89.56 110 ILE A O 1
ATOM 920 N N . TYR A 1 111 ? -3.436 7.156 -5.865 1.00 86.94 111 TYR A N 1
ATOM 921 C CA . TYR A 1 111 ? -2.588 7.007 -4.674 1.00 86.94 111 TYR A CA 1
ATOM 922 C C . TYR A 1 111 ? -2.367 8.333 -3.956 1.00 86.94 111 TYR A C 1
ATOM 924 O O . TYR A 1 111 ? -2.455 8.382 -2.729 1.00 86.94 111 TYR A O 1
ATOM 932 N N . VAL A 1 112 ? -2.096 9.407 -4.701 1.00 87.50 112 VAL A N 1
ATOM 933 C CA . VAL A 1 112 ? -1.921 10.746 -4.130 1.00 87.50 112 VAL A CA 1
ATOM 934 C C . VAL A 1 112 ? -3.198 11.194 -3.423 1.00 87.50 112 VAL A C 1
ATOM 936 O O . VAL A 1 112 ? -3.127 11.605 -2.271 1.00 87.50 112 VAL A O 1
ATOM 939 N N . PHE A 1 113 ? -4.365 11.048 -4.051 1.00 87.44 113 PHE A N 1
ATOM 940 C CA . PHE A 1 113 ? -5.647 11.431 -3.459 1.00 87.44 113 PHE A CA 1
ATOM 941 C C . PHE A 1 113 ? -5.960 10.633 -2.186 1.00 87.44 113 PHE A C 1
ATOM 943 O O . PHE A 1 113 ? -6.256 11.225 -1.147 1.00 87.44 113 PHE A O 1
ATOM 950 N N . LEU A 1 114 ? -5.811 9.303 -2.232 1.00 83.75 114 LEU A N 1
ATOM 951 C CA . LEU A 1 114 ? -6.007 8.430 -1.068 1.00 83.75 114 LEU A CA 1
ATOM 952 C C . LEU A 1 114 ? -5.044 8.772 0.078 1.00 83.75 114 LEU A C 1
ATOM 954 O O . LEU A 1 114 ? -5.421 8.715 1.247 1.00 83.75 114 LEU A O 1
ATOM 958 N N . SER A 1 115 ? -3.808 9.156 -0.247 1.00 81.62 115 SER A N 1
ATOM 959 C CA . SER A 1 115 ? -2.793 9.508 0.750 1.00 81.62 115 SER A CA 1
ATOM 960 C C . SER A 1 115 ? -3.020 10.908 1.333 1.00 81.62 115 SER A C 1
ATOM 962 O O . SER A 1 115 ? -2.896 11.089 2.542 1.00 81.62 115 SER A O 1
ATOM 964 N N . ILE A 1 116 ? -3.411 11.892 0.512 1.00 80.69 116 ILE A N 1
ATOM 965 C CA . ILE A 1 116 ? -3.717 13.265 0.951 1.00 80.69 116 ILE A CA 1
ATOM 966 C C . ILE A 1 116 ? -4.951 13.295 1.854 1.00 80.69 116 ILE A C 1
ATOM 968 O O . ILE A 1 116 ? -4.922 13.966 2.886 1.00 80.69 116 ILE A O 1
ATOM 972 N N . GLY A 1 117 ? -6.004 12.542 1.514 1.00 74.50 117 GLY A N 1
ATOM 973 C CA . GLY A 1 117 ? -7.199 12.443 2.357 1.00 74.50 117 GLY A CA 1
ATOM 974 C C . GLY A 1 117 ? -6.861 11.994 3.783 1.00 74.50 117 GLY A C 1
ATOM 975 O O . GLY A 1 117 ? -7.393 12.535 4.747 1.00 74.50 117 GLY A O 1
ATOM 976 N N . ARG A 1 118 ? -5.892 11.081 3.927 1.00 70.94 118 ARG A N 1
ATOM 977 C CA . ARG A 1 118 ? -5.392 10.616 5.232 1.00 70.94 118 ARG A CA 1
ATOM 978 C C . ARG A 1 118 ? -4.418 11.596 5.899 1.00 70.94 118 ARG A C 1
ATOM 980 O O . ARG A 1 118 ? -4.373 11.681 7.125 1.00 70.94 118 ARG A O 1
ATOM 987 N N . LEU A 1 119 ? -3.659 12.367 5.121 1.00 68.25 119 LEU A N 1
ATOM 988 C CA . LEU A 1 119 ? -2.758 13.407 5.635 1.00 68.25 119 LEU A CA 1
ATOM 989 C C . LEU A 1 119 ? -3.514 14.577 6.272 1.00 68.25 119 LEU A C 1
ATOM 991 O O . LEU A 1 119 ? -3.063 15.079 7.298 1.00 68.25 119 LEU A O 1
ATOM 995 N N . GLN A 1 120 ? -4.664 14.987 5.721 1.00 64.12 120 GLN A N 1
ATOM 996 C CA . GLN A 1 120 ? -5.462 16.093 6.276 1.00 64.12 120 GLN A CA 1
ATOM 997 C C . GLN A 1 120 ? -5.905 15.839 7.721 1.00 64.12 120 GLN A C 1
ATOM 999 O O . GLN A 1 120 ? -5.928 16.763 8.530 1.00 64.12 120 GLN A O 1
ATOM 1004 N N . THR A 1 121 ? -6.171 14.584 8.074 1.00 64.19 121 THR A N 1
ATOM 1005 C CA . THR A 1 121 ? -6.515 14.185 9.444 1.00 64.19 121 THR A CA 1
ATOM 1006 C C . THR A 1 121 ? -5.327 14.184 10.416 1.00 64.19 121 THR A C 1
ATOM 1008 O O . THR A 1 121 ? -5.531 14.046 11.618 1.00 64.19 121 THR A O 1
ATOM 1011 N N . ILE A 1 122 ? -4.083 14.281 9.925 1.00 62.44 122 ILE A N 1
ATOM 1012 C CA . ILE A 1 122 ? -2.872 13.845 10.653 1.00 62.44 122 ILE A CA 1
ATOM 1013 C C . ILE A 1 122 ? -1.724 14.877 10.551 1.00 62.44 122 ILE A C 1
ATOM 1015 O O . ILE A 1 122 ? -0.578 14.596 10.901 1.00 62.44 122 ILE A O 1
ATOM 1019 N N . THR A 1 123 ? -2.016 16.110 10.129 1.00 56.94 123 THR A N 1
ATOM 1020 C CA . THR A 1 123 ? -1.031 17.167 9.805 1.00 56.94 123 THR A CA 1
ATOM 1021 C C . THR A 1 123 ? -0.060 17.565 10.930 1.00 56.94 123 THR A C 1
ATOM 1023 O O . THR A 1 123 ? 0.927 18.236 10.646 1.00 56.94 123 THR A O 1
ATOM 1026 N N . TRP A 1 124 ? -0.264 17.112 12.174 1.00 57.72 124 TRP A N 1
ATOM 1027 C CA . TRP A 1 124 ? 0.571 17.452 13.340 1.00 57.72 124 TRP A CA 1
ATOM 1028 C C . TRP A 1 124 ? 1.108 16.248 14.130 1.00 57.72 124 TRP A C 1
ATOM 1030 O O . TRP A 1 124 ? 1.573 16.409 15.256 1.00 57.72 124 TRP A O 1
ATOM 1040 N N . SER A 1 125 ? 1.045 15.030 13.581 1.00 64.12 125 SER A N 1
ATOM 1041 C CA . SER A 1 125 ? 1.471 13.827 14.312 1.00 64.12 125 SER A CA 1
ATOM 1042 C C . SER A 1 125 ? 2.773 13.210 13.784 1.00 64.12 125 SER A C 1
ATOM 1044 O O . SER A 1 125 ? 3.141 13.370 12.619 1.00 64.12 125 SER A O 1
ATOM 1046 N N . GLN A 1 126 ? 3.420 12.398 14.628 1.00 68.44 12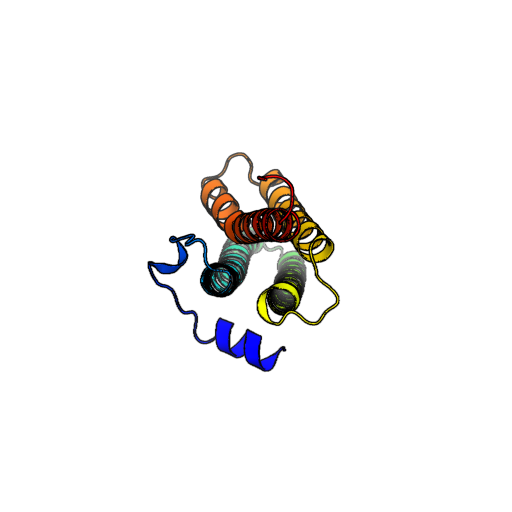6 GLN A N 1
ATOM 1047 C CA . GLN A 1 126 ? 4.598 11.589 14.279 1.00 68.44 126 GLN A CA 1
ATOM 1048 C C . GLN A 1 126 ? 4.358 10.609 13.110 1.00 68.44 126 GLN A C 1
ATOM 1050 O O . GLN A 1 126 ? 5.309 10.099 12.521 1.00 68.44 126 GLN A O 1
ATOM 1055 N N . TRP A 1 127 ? 3.100 10.379 12.723 1.00 72.81 127 TRP A N 1
ATOM 1056 C CA . TRP A 1 127 ? 2.731 9.507 11.609 1.00 72.81 127 TRP A CA 1
ATOM 1057 C C . TRP A 1 127 ? 2.969 10.133 10.230 1.00 72.81 127 TRP A C 1
ATOM 1059 O O . TRP A 1 127 ? 2.910 9.425 9.228 1.00 72.81 127 TRP A O 1
ATOM 1069 N N . PHE A 1 128 ? 3.290 11.429 10.150 1.00 78.94 128 PHE A N 1
ATOM 1070 C CA . PHE A 1 128 ? 3.547 12.127 8.886 1.00 78.94 128 PHE A CA 1
ATOM 1071 C C . PHE A 1 128 ? 4.587 11.417 7.999 1.00 78.94 128 PHE A C 1
ATOM 1073 O O . PHE A 1 128 ? 4.366 11.237 6.801 1.00 78.94 128 PHE A O 1
ATOM 1080 N N . LEU A 1 129 ? 5.687 10.932 8.589 1.00 78.31 129 LEU A N 1
ATOM 1081 C CA . LEU A 1 129 ? 6.730 10.205 7.855 1.00 78.31 129 LEU A CA 1
ATOM 1082 C C . LEU A 1 129 ? 6.225 8.873 7.281 1.00 78.31 129 LEU A C 1
ATOM 1084 O O . LEU A 1 129 ? 6.581 8.520 6.158 1.00 78.31 129 LEU A O 1
ATOM 1088 N N . PHE A 1 130 ? 5.354 8.162 8.004 1.00 77.12 130 PHE A N 1
ATOM 1089 C CA . PHE A 1 130 ? 4.724 6.941 7.495 1.00 77.12 130 PHE A CA 1
ATOM 1090 C C . PHE A 1 130 ? 3.845 7.235 6.276 1.00 77.12 130 PHE A C 1
ATOM 1092 O O . PHE A 1 130 ? 3.913 6.509 5.287 1.00 77.12 130 PHE A O 1
ATOM 1099 N N . TYR A 1 131 ? 3.087 8.335 6.292 1.00 76.19 131 TYR A N 1
ATOM 1100 C CA . TYR A 1 131 ? 2.282 8.743 5.137 1.00 76.19 131 TYR A CA 1
ATOM 1101 C C . TYR A 1 131 ? 3.126 9.158 3.931 1.00 76.19 131 TYR A C 1
ATOM 1103 O O . TYR A 1 131 ? 2.746 8.869 2.798 1.00 76.19 131 TYR A O 1
ATOM 1111 N N . ILE A 1 132 ? 4.297 9.762 4.148 1.00 81.50 132 ILE A N 1
ATOM 1112 C CA . ILE A 1 132 ? 5.245 10.023 3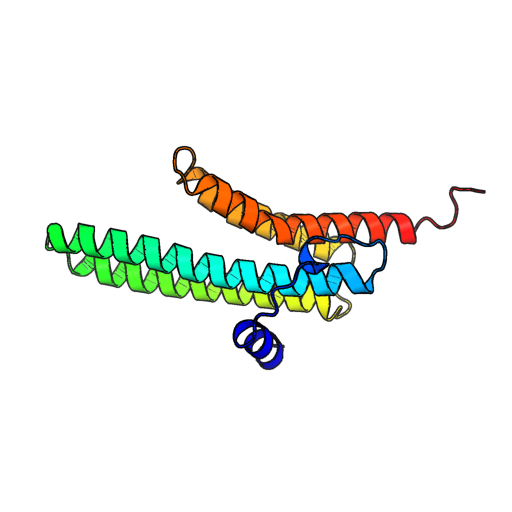.057 1.00 81.50 132 ILE A CA 1
ATOM 1113 C C . ILE A 1 132 ? 5.733 8.709 2.436 1.00 81.50 132 ILE A C 1
ATOM 1115 O O . ILE A 1 132 ? 5.776 8.597 1.211 1.00 81.50 132 ILE A O 1
ATOM 1119 N N . LEU A 1 133 ? 6.051 7.691 3.242 1.00 82.12 133 LEU A N 1
ATOM 1120 C CA . LEU A 1 133 ? 6.449 6.378 2.716 1.00 82.12 133 LEU A CA 1
ATOM 1121 C C . LEU A 1 133 ? 5.333 5.732 1.879 1.00 82.12 133 LEU A C 1
ATOM 1123 O O . LEU A 1 133 ? 5.611 5.062 0.885 1.00 82.12 133 LEU A O 1
ATOM 1127 N N . MET A 1 134 ? 4.069 5.988 2.220 1.00 83.44 134 MET A N 1
ATOM 1128 C CA . MET A 1 134 ? 2.914 5.524 1.447 1.00 83.44 134 MET A CA 1
ATOM 1129 C C . MET A 1 134 ? 2.792 6.193 0.062 1.00 83.44 134 MET A C 1
ATOM 1131 O O . MET A 1 134 ? 2.128 5.647 -0.816 1.00 83.44 134 MET A O 1
ATOM 1135 N N . LEU A 1 135 ? 3.473 7.315 -0.194 1.00 86.69 135 LEU A N 1
ATOM 1136 C CA . LEU A 1 135 ? 3.524 7.946 -1.521 1.00 86.69 135 LEU A CA 1
ATOM 1137 C C . LEU A 1 135 ? 4.570 7.321 -2.457 1.00 86.69 135 LEU A C 1
ATOM 1139 O O . LEU A 1 135 ? 4.562 7.601 -3.657 1.00 86.69 135 LEU A O 1
ATOM 1143 N N . ILE A 1 136 ? 5.456 6.455 -1.955 1.00 87.31 136 ILE A N 1
ATOM 1144 C CA . ILE A 1 136 ? 6.534 5.860 -2.760 1.00 87.31 136 ILE A CA 1
ATOM 1145 C C . ILE A 1 136 ? 6.010 5.100 -3.995 1.00 87.31 136 ILE A C 1
ATOM 1147 O O . ILE A 1 136 ? 6.541 5.337 -5.085 1.00 87.31 136 ILE A O 1
ATOM 1151 N N . PRO A 1 137 ? 4.955 4.259 -3.914 1.00 86.00 137 PRO A N 1
ATOM 1152 C CA . PRO A 1 137 ? 4.375 3.622 -5.098 1.00 86.00 137 PRO A CA 1
ATOM 1153 C C . PRO A 1 137 ? 3.932 4.624 -6.175 1.00 86.00 137 PRO A C 1
ATOM 1155 O O . PRO A 1 137 ? 4.153 4.379 -7.361 1.00 86.00 137 PRO A O 1
ATOM 1158 N N . ALA A 1 138 ? 3.376 5.776 -5.782 1.00 87.50 138 ALA A N 1
ATOM 1159 C CA . ALA A 1 138 ? 3.000 6.833 -6.723 1.00 87.50 138 ALA A CA 1
ATOM 1160 C C . ALA A 1 138 ? 4.234 7.436 -7.413 1.00 87.50 138 ALA A C 1
ATOM 1162 O O . ALA A 1 138 ? 4.221 7.649 -8.625 1.00 87.50 138 ALA A O 1
ATOM 1163 N N . GLY A 1 139 ? 5.327 7.637 -6.669 1.00 86.19 139 GLY A N 1
ATOM 1164 C CA . GLY A 1 139 ? 6.612 8.063 -7.226 1.00 86.19 139 GLY A CA 1
ATOM 1165 C C . GLY A 1 139 ? 7.120 7.111 -8.313 1.00 86.19 139 GLY A C 1
ATOM 1166 O O . GLY A 1 139 ? 7.480 7.557 -9.403 1.00 86.19 139 GLY A O 1
ATOM 1167 N N . TYR A 1 140 ? 7.061 5.798 -8.072 1.00 84.31 140 TYR A N 1
ATOM 1168 C CA . TYR A 1 140 ? 7.428 4.790 -9.074 1.00 84.31 140 TYR A CA 1
ATOM 1169 C C . TYR A 1 140 ? 6.553 4.850 -10.332 1.00 84.31 140 TYR A C 1
ATOM 1171 O O . TYR A 1 140 ? 7.076 4.753 -11.443 1.00 84.31 140 TYR A O 1
ATOM 1179 N N . MET A 1 141 ? 5.242 5.066 -10.190 1.00 83.81 141 MET A N 1
ATOM 1180 C CA . MET A 1 141 ? 4.353 5.226 -11.346 1.00 83.81 141 MET A CA 1
ATOM 1181 C C . MET A 1 141 ? 4.678 6.480 -12.167 1.00 83.81 141 MET A C 1
ATOM 1183 O O . MET A 1 141 ? 4.656 6.428 -13.397 1.00 83.81 141 MET A O 1
ATOM 1187 N N . ILE A 1 142 ? 5.015 7.595 -11.511 1.00 87.19 142 ILE A N 1
ATOM 1188 C CA . ILE A 1 142 ? 5.421 8.841 -12.181 1.00 87.19 142 ILE A CA 1
ATOM 1189 C C . ILE A 1 142 ? 6.752 8.647 -12.919 1.00 87.19 142 ILE A C 1
ATOM 1191 O O . ILE A 1 142 ? 6.892 9.074 -14.066 1.00 87.19 142 ILE A O 1
ATOM 1195 N N . LEU A 1 143 ? 7.722 7.963 -12.308 1.00 84.88 143 LEU A N 1
ATOM 1196 C CA . LEU A 1 143 ? 8.995 7.646 -12.962 1.00 84.88 143 LEU A CA 1
ATOM 1197 C C . LEU A 1 143 ? 8.790 6.756 -14.195 1.00 84.88 143 LEU A C 1
ATOM 1199 O O . LEU A 1 143 ? 9.335 7.053 -15.262 1.00 84.88 143 LEU A O 1
ATOM 1203 N N . ALA A 1 144 ? 7.949 5.725 -14.083 1.00 80.88 144 ALA A N 1
ATOM 1204 C CA . ALA A 1 144 ? 7.574 4.876 -15.211 1.00 80.88 144 ALA A CA 1
ATOM 1205 C C . ALA A 1 144 ? 6.893 5.687 -16.330 1.00 80.88 144 ALA A C 1
ATOM 1207 O O . ALA A 1 144 ? 7.216 5.516 -17.508 1.00 80.88 144 ALA A O 1
ATOM 1208 N N . LEU A 1 145 ? 6.013 6.631 -15.975 1.00 84.31 145 LEU A N 1
ATOM 1209 C CA . LEU A 1 145 ? 5.376 7.546 -16.923 1.00 84.31 145 LEU A CA 1
ATOM 1210 C C . LEU A 1 145 ? 6.416 8.384 -17.686 1.00 84.31 145 LEU A C 1
ATOM 1212 O O . LEU A 1 145 ? 6.373 8.439 -18.915 1.00 84.31 145 LEU A O 1
ATOM 1216 N N . ILE A 1 146 ? 7.377 8.994 -16.985 1.00 84.81 146 ILE A N 1
ATOM 1217 C CA . ILE A 1 146 ? 8.443 9.805 -17.597 1.00 84.81 146 ILE A CA 1
ATOM 1218 C C . ILE A 1 146 ? 9.271 8.966 -18.580 1.00 84.81 146 ILE A C 1
ATOM 1220 O O . ILE A 1 146 ? 9.546 9.412 -19.698 1.00 84.81 146 ILE A O 1
ATOM 1224 N N . GLN A 1 147 ? 9.637 7.737 -18.208 1.00 79.00 147 GLN A N 1
ATOM 1225 C CA . GLN A 1 147 ? 10.386 6.835 -19.088 1.00 79.00 147 GLN A CA 1
ATOM 1226 C C . GLN A 1 147 ? 9.582 6.426 -20.330 1.00 79.00 147 GLN A C 1
ATOM 1228 O O . GLN A 1 147 ? 10.125 6.411 -21.440 1.00 79.00 147 GLN A O 1
ATOM 1233 N N . LEU A 1 148 ? 8.280 6.161 -20.180 1.00 77.31 148 LEU A N 1
ATOM 1234 C CA . LEU A 1 148 ? 7.379 5.892 -21.305 1.00 77.31 148 LEU A CA 1
ATOM 1235 C C . LEU A 1 148 ? 7.249 7.099 -22.248 1.00 77.31 148 LEU A C 1
ATOM 1237 O O . LEU A 1 148 ? 7.073 6.920 -23.454 1.00 77.31 148 LEU A O 1
ATOM 1241 N N . TYR A 1 149 ? 7.339 8.328 -21.732 1.00 82.44 149 TYR A N 1
ATOM 1242 C CA . TYR A 1 149 ? 7.369 9.534 -22.564 1.00 82.44 149 TYR A CA 1
ATOM 1243 C C . TYR A 1 149 ? 8.684 9.684 -23.331 1.00 82.44 149 TYR A C 1
ATOM 1245 O O . TYR A 1 149 ? 8.649 9.979 -24.526 1.00 82.44 149 TYR A O 1
ATOM 1253 N N . ARG A 1 150 ? 9.826 9.437 -22.675 1.00 80.62 150 ARG A N 1
ATOM 1254 C CA . ARG A 1 150 ? 11.154 9.488 -23.311 1.00 80.62 150 ARG A CA 1
ATOM 1255 C C . ARG A 1 150 ? 11.293 8.447 -24.422 1.00 80.62 150 ARG A C 1
ATOM 1257 O O . ARG A 1 150 ? 11.728 8.781 -25.517 1.00 80.62 150 ARG A O 1
ATOM 1264 N N . SER A 1 151 ? 10.841 7.220 -24.171 1.00 73.75 151 SER A N 1
ATOM 1265 C CA . SER A 1 151 ? 10.994 6.100 -25.110 1.00 73.75 151 SER A CA 1
ATOM 1266 C C . SER A 1 151 ? 10.175 6.251 -26.398 1.00 73.75 151 SER A C 1
ATOM 1268 O O . SER A 1 151 ? 10.533 5.658 -27.408 1.00 73.75 151 SER A O 1
ATOM 1270 N N . SER A 1 152 ? 9.092 7.044 -26.409 1.00 69.56 152 SER A N 1
ATOM 1271 C CA . SER A 1 152 ? 8.320 7.302 -27.642 1.00 69.56 152 SER A CA 1
ATOM 1272 C C . SER A 1 152 ? 8.642 8.633 -28.327 1.00 69.56 152 SER A C 1
ATOM 1274 O O . SER A 1 152 ? 7.906 9.034 -29.224 1.00 69.56 152 SER A O 1
ATOM 1276 N N . ARG A 1 153 ? 9.739 9.309 -27.954 1.00 63.38 153 ARG A N 1
ATOM 1277 C CA . ARG A 1 153 ? 10.358 10.369 -28.771 1.00 63.38 153 ARG A CA 1
ATOM 1278 C C . ARG A 1 153 ? 11.734 9.927 -29.308 1.00 63.38 153 ARG A C 1
ATOM 1280 O O . ARG A 1 153 ? 12.734 10.538 -28.945 1.00 63.38 153 ARG A O 1
ATOM 1287 N N . PRO A 1 154 ? 11.825 8.903 -30.174 1.00 54.94 154 PRO A N 1
ATOM 1288 C CA . PRO A 1 154 ? 13.108 8.496 -30.749 1.00 54.94 154 PRO A CA 1
ATOM 1289 C C . PRO A 1 154 ? 13.687 9.473 -31.798 1.00 54.94 154 PRO A C 1
ATOM 1291 O O . PRO A 1 154 ? 14.775 9.217 -32.290 1.00 54.94 154 PRO A O 1
ATOM 1294 N N . GLY A 1 155 ? 13.010 10.581 -32.146 1.00 54.44 155 GLY A N 1
ATOM 1295 C CA . GLY A 1 155 ? 13.379 11.444 -33.287 1.00 54.44 155 GLY A CA 1
ATOM 1296 C C . GLY A 1 155 ? 13.633 12.930 -32.991 1.00 54.44 155 GLY A C 1
ATOM 1297 O O . GLY A 1 155 ? 13.381 13.752 -33.858 1.00 54.44 155 GLY A O 1
ATOM 1298 N N . LEU A 1 156 ? 14.059 13.309 -31.780 1.00 50.81 156 LEU A N 1
ATOM 1299 C CA . LEU A 1 156 ? 14.348 14.718 -31.422 1.00 50.81 156 LEU A CA 1
ATOM 1300 C C . LEU A 1 156 ? 15.807 14.956 -30.982 1.00 50.81 156 LEU A C 1
ATOM 1302 O O . LEU A 1 156 ? 16.111 15.976 -30.371 1.00 50.81 156 LEU A O 1
ATOM 1306 N N . LEU A 1 157 ? 16.696 14.002 -31.277 1.00 51.88 157 LEU A N 1
ATOM 1307 C CA . LEU A 1 157 ? 18.143 14.066 -31.019 1.00 51.88 157 LEU A CA 1
ATOM 1308 C C . LEU A 1 157 ? 18.962 13.670 -32.265 1.00 51.88 157 LEU A C 1
ATOM 1310 O O . LEU A 1 157 ? 19.998 13.019 -32.150 1.00 51.88 157 LEU A O 1
ATOM 1314 N N . THR A 1 158 ? 18.486 14.049 -33.448 1.00 44.66 158 THR A N 1
ATOM 1315 C CA . THR A 1 158 ? 19.267 14.040 -34.695 1.00 44.66 158 THR A CA 1
ATOM 1316 C C . THR A 1 158 ? 19.173 15.402 -35.337 1.00 44.66 158 THR A C 1
ATOM 1318 O O . THR A 1 158 ? 18.015 15.863 -35.470 1.00 44.66 158 THR A O 1
#

pLDDT: mean 81.47, std 10.75, range [44.66, 92.88]

Radius of gyration: 18.32 Å; chains: 1; bounding box: 41×33×63 Å

Organism: NCBI:txid2562237

Sequence (158 aa):
MVRDFLRLLIRPRIDRKMFKCEQSQSDWSEAYERWNVIYVWSLVLTSLVLWLGRALWELSRLKLGTVFEDILFTVVDILLCTVLNGLSWYCVVKRLGFCGRAGYLVWALIYVFLSIGRLQTITWSQWFLFYILMLIPAGYMILALIQLYRSSRPGLLT

Secondary structure (DSSP, 8-state):
-HHHHHHHHHS----GGGG---SSHHHHHHHHHHHHHHHHHHHHHHHHHHHHHHHHHHHHTT-HHHHHHHHHHHHHHHHHHHHHHHHHHHHHHS--TT-SHHHHHHHHHHHHHHHHHHHHT-TTSTTHHHHHHHTHHHHHHHHHHHHHHHHT-TTS--

Foldseek 3Di:
DVVVLVVCLVDQDDDPLLVPPDLDPVSLLVSLSNLLSVLLVLLLVVLVVVLVVVVVVVVVVVNPVVNVVSVVVSVVVSVVSSVLSVVLSCCRNVVPPPQQLNNLVVSLVVQVVVLVVVCVVDVPDPCVVVSVSSSVSSVSSVVSSVSSVVVVPPDPPD